Protein AF-A0A3B7DB02-F1 (afdb_monomer_lite)

Secondary structure (DSSP, 8-state):
--EEEEEEE--SSSS-BPEEEEEEEETTEEEEEEEEETT--S-TTSEEEEEEEBS-TTGGGSGGGEEEEEEEET---TTGGG-TT-PEEEE--HHHHHHHHHHHTT-----BTS-TT-SSS--SHHHHHHHHHHHTT--GGG-PPSTT-B-TTHHHHHHHHHHSPP--PPP----TT---

Sequence (180 aa):
MKTVRVDVTGAVPSSVDHHSALEVTVDGNRYVIEMTPAWGGAHDTGAVVAGGPVGSRALGRFRAFRYEIHLDRIGVIPDVELAVDSPRRLSNDGERAQRVLDLAATFPAATWGRDEFGAGDMWNSNSLTAWLLTQSGHAVDDITPPAGGRTPGWSAGVVVANRQAPSELPPVQRRPGGVW

Foldseek 3Di:
DWFKWKFFAWADDFETATFIKIWTAAPNWIKIKHKAQLPDDDQPAFDFLDKEFAPDNVCRVDSRGMITITIDGDDDPPPPPRGPDDTDTQDRDNQLRVQLVVCSNVPDHDYAQDLPVVLVFGADNLLSVLLSCQLSPTPSVPDDDDPNHHHTNVSVNVSVNVVDDSPPPPPPPPDPPDDD

Structure (mmCIF, N/CA/C/O backbone):
data_AF-A0A3B7DB02-F1
#
_entry.id   AF-A0A3B7DB02-F1
#
loop_
_atom_site.group_PDB
_atom_site.id
_atom_site.type_symbol
_atom_site.label_atom_id
_atom_site.label_alt_id
_atom_site.label_comp_id
_atom_site.label_asym_id
_atom_site.label_entity_id
_atom_site.label_seq_id
_atom_site.pdbx_PDB_ins_code
_atom_site.Cartn_x
_atom_site.Cartn_y
_atom_site.Cartn_z
_atom_site.occupancy
_atom_site.B_iso_or_equiv
_atom_site.auth_seq_id
_atom_site.auth_comp_id
_atom_site.auth_asym_id
_atom_site.auth_atom_id
_atom_site.pdbx_PDB_model_num
ATOM 1 N N . MET A 1 1 ? -22.481 7.028 3.746 1.00 43.12 1 MET A N 1
ATOM 2 C CA . MET A 1 1 ? -21.968 6.900 2.362 1.00 43.12 1 MET A CA 1
ATOM 3 C C . MET A 1 1 ? -20.590 6.264 2.451 1.00 43.12 1 MET A C 1
ATOM 5 O O . MET A 1 1 ? -19.815 6.710 3.287 1.00 43.12 1 MET A O 1
ATOM 9 N N . LYS A 1 2 ? -20.329 5.180 1.715 1.00 41.31 2 LYS A N 1
ATOM 10 C CA . LYS A 1 2 ? -19.050 4.454 1.759 1.00 41.31 2 LYS A CA 1
ATOM 11 C C . LYS A 1 2 ? -18.278 4.757 0.477 1.00 41.31 2 LYS A C 1
ATOM 13 O O . LYS A 1 2 ? -18.885 4.845 -0.588 1.00 41.31 2 LYS A O 1
ATOM 18 N N . THR A 1 3 ? -16.988 5.042 0.570 1.00 55.53 3 THR A N 1
ATOM 19 C CA . THR A 1 3 ? -16.199 5.546 -0.561 1.00 55.53 3 THR A CA 1
ATOM 20 C C . THR A 1 3 ? -14.731 5.203 -0.368 1.00 55.53 3 THR A C 1
ATOM 22 O O . THR A 1 3 ? -14.217 5.360 0.734 1.00 55.53 3 THR A O 1
ATOM 25 N N . VAL A 1 4 ? -14.046 4.812 -1.441 1.00 53.25 4 VAL A N 1
ATOM 26 C CA . VAL A 1 4 ? -12.576 4.759 -1.490 1.00 53.25 4 VAL A CA 1
ATOM 27 C C . VAL A 1 4 ? -12.081 5.932 -2.327 1.00 53.25 4 VAL A C 1
ATOM 29 O O . VAL A 1 4 ? -12.532 6.136 -3.462 1.00 53.25 4 VAL A O 1
ATOM 32 N N . ARG A 1 5 ? -11.176 6.720 -1.752 1.00 57.69 5 ARG A N 1
ATOM 33 C CA . ARG A 1 5 ? -10.444 7.786 -2.429 1.00 57.69 5 ARG A CA 1
ATOM 34 C C . ARG A 1 5 ? -8.958 7.462 -2.399 1.00 57.69 5 ARG A C 1
ATOM 36 O O . ARG A 1 5 ? -8.449 6.867 -1.454 1.00 57.69 5 ARG A O 1
ATOM 43 N N . VAL A 1 6 ? -8.270 7.843 -3.459 1.00 54.44 6 VAL A N 1
ATOM 44 C CA . VAL A 1 6 ? -6.820 7.711 -3.537 1.00 54.44 6 VAL A CA 1
ATOM 45 C C . VAL A 1 6 ? -6.244 9.089 -3.697 1.00 54.44 6 VAL A C 1
ATOM 47 O O . VAL A 1 6 ? -6.628 9.830 -4.608 1.00 54.44 6 VAL A O 1
ATOM 50 N N . ASP A 1 7 ? -5.330 9.405 -2.794 1.00 53.62 7 ASP A N 1
ATOM 51 C CA . ASP A 1 7 ? -4.523 10.600 -2.859 1.00 53.62 7 ASP A CA 1
ATOM 52 C C . ASP A 1 7 ? -3.154 10.210 -3.409 1.00 53.62 7 ASP A C 1
ATOM 54 O O . ASP A 1 7 ? -2.306 9.647 -2.718 1.00 53.62 7 ASP A O 1
ATOM 58 N N . VAL A 1 8 ? -2.957 10.462 -4.704 1.00 48.41 8 VAL A N 1
ATOM 59 C CA . VAL A 1 8 ? -1.625 10.419 -5.314 1.00 48.41 8 VAL A CA 1
ATOM 60 C C . VAL A 1 8 ? -1.080 11.837 -5.257 1.00 48.41 8 VAL A C 1
ATOM 62 O O . VAL A 1 8 ? -1.431 12.671 -6.091 1.00 48.41 8 VAL A O 1
ATOM 65 N N . THR A 1 9 ? -0.261 12.129 -4.252 1.00 45.50 9 THR A N 1
ATOM 66 C CA . THR A 1 9 ? 0.374 13.437 -4.109 1.00 45.50 9 THR A CA 1
ATOM 67 C C . THR A 1 9 ? 1.705 13.444 -4.865 1.00 45.50 9 THR A C 1
ATOM 69 O O . THR A 1 9 ? 2.560 12.565 -4.731 1.00 45.50 9 THR A O 1
ATOM 72 N N . GLY A 1 10 ? 1.880 14.443 -5.729 1.00 36.91 10 GLY A N 1
ATOM 73 C CA . GLY A 1 10 ? 3.128 14.701 -6.441 1.00 36.91 10 GLY A CA 1
ATOM 74 C C . GLY A 1 10 ? 3.404 16.194 -6.491 1.00 36.91 10 GLY A C 1
ATOM 75 O O . GLY A 1 10 ? 2.532 16.968 -6.877 1.00 36.91 10 GLY A O 1
ATOM 76 N N . ALA A 1 11 ? 4.610 16.603 -6.102 1.00 33.12 11 ALA A N 1
ATOM 77 C CA . ALA A 1 11 ? 5.087 17.970 -6.285 1.00 33.12 11 ALA A CA 1
ATOM 78 C C . ALA A 1 11 ? 5.576 18.175 -7.738 1.00 33.12 11 ALA A C 1
ATOM 80 O O . ALA A 1 11 ? 6.181 17.283 -8.328 1.00 33.12 11 ALA A O 1
ATOM 81 N N . VAL A 1 12 ? 5.331 19.347 -8.329 1.00 39.19 12 VAL A N 1
ATOM 82 C CA . VAL A 1 12 ? 5.731 19.721 -9.710 1.00 39.19 12 VAL A CA 1
ATOM 83 C C . VAL A 1 12 ? 7.053 20.530 -9.657 1.00 39.19 12 VAL A C 1
ATOM 85 O O . VAL A 1 12 ? 7.150 21.338 -8.730 1.00 39.19 12 VAL A O 1
ATOM 88 N N . PRO A 1 13 ? 8.055 20.406 -10.586 1.00 46.50 13 PRO A N 1
ATOM 89 C CA . PRO A 1 13 ? 8.018 19.832 -11.949 1.00 46.50 13 PRO A CA 1
ATOM 90 C C . PRO A 1 13 ? 9.006 18.682 -12.324 1.00 46.50 13 PRO A C 1
ATOM 92 O O . PRO A 1 13 ? 10.133 18.576 -11.851 1.00 46.50 13 PRO A O 1
ATOM 95 N N . SER A 1 14 ? 8.562 17.897 -13.324 1.00 41.28 14 SER A N 1
ATOM 96 C CA . SER A 1 14 ? 9.236 17.091 -14.383 1.00 41.28 14 SER A CA 1
ATOM 97 C C . SER A 1 14 ? 10.242 15.961 -14.092 1.00 41.28 14 SER A C 1
ATOM 99 O O . SER A 1 14 ? 10.678 15.303 -15.035 1.00 41.28 14 SER A O 1
ATOM 101 N N . SER A 1 15 ? 10.554 15.631 -12.843 1.00 46.16 15 SER A N 1
ATOM 102 C CA . SER A 1 15 ? 11.285 14.387 -12.530 1.00 46.16 15 SER A CA 1
ATOM 103 C C . SER A 1 15 ? 10.946 13.872 -11.135 1.00 46.16 15 SER A C 1
ATOM 105 O O . SER A 1 15 ? 11.837 13.611 -10.329 1.00 46.16 15 SER A O 1
ATOM 107 N N . VAL A 1 16 ? 9.653 13.811 -10.818 1.00 58.44 16 VAL A N 1
ATOM 108 C CA . VAL A 1 16 ? 9.186 13.487 -9.469 1.00 58.44 16 VAL A CA 1
ATOM 109 C C . VAL A 1 16 ? 8.508 12.125 -9.479 1.00 58.44 16 VAL A C 1
ATOM 111 O O . VAL A 1 16 ? 7.534 11.885 -10.200 1.00 58.44 16 VAL A O 1
ATOM 114 N N . ASP A 1 17 ? 9.066 11.220 -8.684 1.00 60.09 17 ASP A N 1
ATOM 115 C CA . ASP A 1 17 ? 8.398 9.983 -8.319 1.00 60.09 17 ASP A CA 1
ATOM 116 C C . ASP A 1 17 ? 7.261 10.352 -7.359 1.00 60.09 17 ASP A C 1
ATOM 118 O O . ASP A 1 17 ? 7.473 11.044 -6.362 1.00 60.09 17 ASP A O 1
ATOM 122 N N . HIS A 1 18 ? 6.039 9.956 -7.703 1.00 66.00 18 HIS A N 1
ATOM 123 C CA . HIS A 1 18 ? 4.868 10.300 -6.904 1.00 66.00 18 HIS A CA 1
ATOM 124 C C . HIS A 1 18 ? 4.775 9.378 -5.689 1.00 66.00 18 HIS A C 1
ATOM 126 O O . HIS A 1 18 ? 5.062 8.180 -5.790 1.00 66.00 18 HIS A O 1
ATOM 132 N N . HIS A 1 19 ? 4.363 9.945 -4.558 1.00 69.44 19 HIS A N 1
ATOM 133 C CA . HIS A 1 19 ? 4.007 9.191 -3.365 1.00 69.44 19 HIS A CA 1
ATOM 134 C C . HIS A 1 19 ? 2.487 8.988 -3.350 1.00 69.44 19 HIS A C 1
ATOM 136 O O . HIS A 1 19 ? 1.718 9.866 -3.736 1.00 69.44 19 HIS A O 1
ATOM 142 N N . SER A 1 20 ? 2.043 7.812 -2.920 1.00 70.62 20 SER A N 1
ATOM 143 C CA . SER A 1 20 ? 0.623 7.497 -2.792 1.00 70.62 20 SER A CA 1
ATOM 144 C C . SER A 1 20 ? 0.252 7.205 -1.344 1.00 70.62 20 SER A C 1
ATOM 146 O O . SER A 1 20 ? 0.916 6.378 -0.711 1.00 70.62 20 SER A O 1
ATOM 148 N N . ALA A 1 21 ? -0.859 7.787 -0.901 1.00 77.06 21 ALA A N 1
ATOM 149 C CA . ALA A 1 21 ? -1.573 7.422 0.314 1.00 77.06 21 ALA A CA 1
ATOM 150 C C . ALA A 1 21 ? -3.043 7.109 -0.021 1.00 77.06 21 ALA A C 1
ATOM 152 O O . ALA A 1 21 ? -3.587 7.538 -1.046 1.00 77.06 21 ALA A O 1
ATOM 153 N N . LEU A 1 22 ? -3.702 6.329 0.835 1.00 82.12 22 LEU A N 1
ATOM 154 C CA . LEU A 1 22 ? -5.101 5.948 0.643 1.00 82.12 22 LEU A CA 1
ATOM 155 C C . LEU A 1 22 ? -5.993 6.595 1.691 1.00 82.12 22 LEU A C 1
ATOM 157 O O . LEU A 1 22 ? -5.756 6.445 2.886 1.00 82.12 22 LEU A O 1
ATOM 161 N N . GLU A 1 23 ? -7.080 7.221 1.240 1.00 84.81 23 GLU A N 1
ATOM 162 C CA . GLU A 1 23 ? -8.168 7.663 2.104 1.00 84.81 23 GLU A CA 1
ATOM 163 C C . GLU A 1 23 ? -9.392 6.771 1.900 1.00 84.81 23 GLU A C 1
ATOM 165 O O . GLU A 1 23 ? -10.006 6.718 0.833 1.00 84.81 23 GLU A O 1
ATOM 170 N N . VAL A 1 24 ? -9.837 6.120 2.965 1.00 83.88 24 VAL A N 1
ATOM 171 C CA . VAL A 1 24 ? -11.005 5.245 2.916 1.00 83.88 24 VAL A CA 1
ATOM 172 C C . VAL A 1 24 ? -12.092 5.791 3.828 1.00 83.88 24 VAL A C 1
ATOM 174 O O . VAL A 1 24 ? -11.854 6.112 4.988 1.00 83.88 24 VAL A O 1
ATOM 177 N N . THR A 1 25 ? -13.315 5.894 3.312 1.00 81.38 25 THR A N 1
ATOM 178 C CA . THR A 1 25 ? -14.498 6.270 4.088 1.00 81.38 25 THR A CA 1
ATOM 179 C C . THR A 1 25 ? -15.441 5.079 4.236 1.00 81.38 25 THR A C 1
ATOM 181 O O . THR A 1 25 ? -16.030 4.622 3.252 1.00 81.38 25 THR A O 1
ATOM 184 N N . VAL A 1 26 ? -15.659 4.619 5.470 1.00 80.56 26 VAL A N 1
ATOM 185 C CA . VAL A 1 26 ? -16.617 3.548 5.795 1.00 80.56 26 VAL A CA 1
ATOM 186 C C . VAL A 1 26 ? -17.540 3.997 6.920 1.00 80.56 26 VAL A C 1
ATOM 188 O O . VAL A 1 26 ? -17.090 4.482 7.954 1.00 80.56 26 VAL A O 1
ATOM 191 N N . ASP A 1 27 ? -18.851 3.860 6.705 1.00 79.94 27 ASP A N 1
ATOM 192 C CA . ASP A 1 27 ? -19.887 4.195 7.694 1.00 79.94 27 ASP A CA 1
ATOM 193 C C . ASP A 1 27 ? -19.727 5.604 8.307 1.00 79.94 27 ASP A C 1
ATOM 195 O O . ASP A 1 27 ? -20.005 5.828 9.479 1.00 79.94 27 ASP A O 1
ATOM 199 N N . GLY A 1 28 ? -19.269 6.568 7.496 1.00 74.25 28 GLY A N 1
ATOM 200 C CA . GLY A 1 28 ? -19.054 7.962 7.907 1.00 74.25 28 GLY A CA 1
ATOM 201 C C . GLY A 1 28 ? -17.720 8.240 8.610 1.00 74.25 28 GLY A C 1
ATOM 202 O O . GLY A 1 28 ? -17.430 9.397 8.893 1.00 74.25 28 GLY A O 1
ATOM 203 N N . ASN A 1 29 ? -16.894 7.220 8.851 1.00 79.31 29 ASN A N 1
ATOM 204 C CA . ASN A 1 29 ? -15.547 7.367 9.403 1.00 79.31 29 ASN A CA 1
ATOM 205 C C . ASN A 1 29 ? -14.516 7.461 8.271 1.00 79.31 29 ASN A C 1
ATOM 207 O O . ASN A 1 29 ? -14.603 6.698 7.308 1.00 79.31 29 ASN A O 1
ATOM 211 N N . ARG A 1 30 ? -13.538 8.364 8.411 1.00 82.38 30 ARG A N 1
ATOM 212 C CA . ARG A 1 30 ? -12.393 8.523 7.502 1.00 82.38 30 ARG A CA 1
ATOM 213 C C . ARG A 1 30 ? -11.161 7.839 8.089 1.00 82.38 30 ARG A C 1
ATOM 215 O O . ARG A 1 30 ? -10.833 8.049 9.259 1.00 82.38 30 ARG A O 1
ATOM 222 N N . TYR A 1 31 ? -10.489 7.071 7.245 1.00 84.38 31 TYR A N 1
ATOM 223 C CA . TYR A 1 31 ? -9.258 6.357 7.540 1.00 84.38 31 TYR A CA 1
ATOM 224 C C . TYR A 1 31 ? -8.185 6.761 6.538 1.00 84.38 31 TYR A C 1
ATOM 226 O O . TYR A 1 31 ? -8.496 6.917 5.356 1.00 84.38 31 TYR A O 1
ATOM 234 N N . VAL A 1 32 ? -6.948 6.900 7.003 1.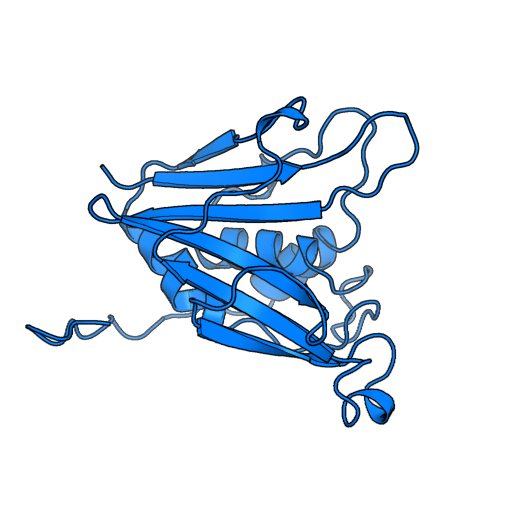00 85.94 32 VAL A N 1
ATOM 235 C CA . VAL A 1 32 ? -5.772 7.081 6.146 1.00 85.94 32 VAL A CA 1
ATOM 236 C C . VAL A 1 32 ? -4.877 5.856 6.288 1.00 85.94 32 VAL A C 1
ATOM 238 O O . VAL A 1 32 ? -4.650 5.393 7.405 1.00 85.94 32 VAL A O 1
ATOM 241 N N . ILE A 1 33 ? -4.421 5.315 5.158 1.00 87.75 33 ILE A N 1
ATOM 242 C CA . ILE A 1 33 ? -3.382 4.287 5.107 1.00 87.75 33 ILE A CA 1
ATOM 243 C C . ILE A 1 33 ? -2.144 4.909 4.476 1.00 87.75 33 ILE A C 1
ATOM 245 O O . ILE A 1 33 ? -2.177 5.321 3.312 1.00 87.75 33 ILE A O 1
ATOM 249 N N . GLU A 1 34 ? -1.060 4.944 5.242 1.00 86.44 34 GLU A N 1
ATOM 250 C CA . GLU A 1 34 ? 0.210 5.533 4.830 1.00 86.44 34 GLU A CA 1
ATOM 251 C C . GLU A 1 34 ? 1.369 4.592 5.158 1.00 86.44 34 GLU A C 1
ATOM 253 O O . GLU A 1 34 ? 1.343 3.865 6.148 1.00 86.44 34 GLU A O 1
ATOM 258 N N . MET A 1 35 ? 2.399 4.606 4.315 1.00 88.75 35 MET A N 1
ATOM 259 C CA . MET A 1 35 ? 3.653 3.901 4.550 1.00 88.75 35 MET A CA 1
ATOM 260 C C . MET A 1 35 ? 4.770 4.914 4.777 1.00 88.75 35 MET A C 1
ATOM 262 O O . MET A 1 35 ? 5.133 5.654 3.861 1.00 88.75 35 MET A O 1
ATOM 266 N N . THR A 1 36 ? 5.340 4.913 5.979 1.00 85.88 36 THR A N 1
ATOM 267 C CA . THR A 1 36 ? 6.316 5.909 6.434 1.00 85.88 36 THR A CA 1
ATOM 268 C C . THR A 1 36 ? 7.580 5.237 6.972 1.00 85.88 36 THR A C 1
ATOM 270 O O . THR A 1 36 ? 7.579 4.056 7.339 1.00 85.88 36 THR A O 1
ATOM 273 N N . PRO A 1 37 ? 8.717 5.947 7.016 1.00 86.25 37 PRO A N 1
ATOM 274 C CA . PRO A 1 37 ? 9.869 5.498 7.779 1.00 86.25 37 PRO A CA 1
ATOM 275 C C . PRO A 1 37 ? 9.517 5.371 9.267 1.00 86.25 37 PRO A C 1
ATOM 277 O O . PRO A 1 37 ? 9.009 6.312 9.867 1.00 86.25 37 PRO A O 1
ATOM 280 N N . ALA A 1 38 ? 9.909 4.267 9.904 1.00 86.00 38 ALA A N 1
ATOM 281 C CA . ALA A 1 38 ? 9.564 3.973 11.299 1.00 86.00 38 ALA A CA 1
ATOM 282 C C . ALA A 1 38 ? 10.083 5.020 12.300 1.00 86.00 38 ALA A C 1
ATOM 284 O O . ALA A 1 38 ? 9.717 4.996 13.461 1.00 86.00 38 ALA A O 1
ATOM 285 N N . TRP A 1 39 ? 10.995 5.907 11.900 1.00 73.88 39 TRP A N 1
ATOM 286 C CA . TRP A 1 39 ? 11.589 6.964 12.726 1.00 73.88 39 TRP A CA 1
ATOM 287 C C . TRP A 1 39 ? 11.054 8.388 12.487 1.00 73.88 39 TRP A C 1
ATOM 289 O O . TRP A 1 39 ? 11.566 9.299 13.136 1.00 73.88 39 TRP A O 1
ATOM 299 N N . GLY A 1 40 ? 10.052 8.614 11.623 1.00 61.59 40 GLY A N 1
ATOM 300 C CA . GLY A 1 40 ? 9.509 9.966 11.422 1.00 61.59 40 GLY A CA 1
ATOM 301 C C . GLY A 1 40 ? 8.141 10.046 10.732 1.00 61.59 40 GLY A C 1
ATOM 302 O O . GLY A 1 40 ? 7.945 9.426 9.694 1.00 61.59 40 GLY A O 1
ATOM 303 N N . GLY A 1 41 ? 7.247 10.876 11.297 1.00 55.34 41 GLY A N 1
ATOM 304 C CA . GLY A 1 41 ? 5.939 11.276 10.747 1.00 55.34 41 GLY A CA 1
ATOM 305 C C . GLY A 1 41 ? 4.895 11.536 11.847 1.00 55.34 41 GLY A C 1
ATOM 306 O O . GLY A 1 41 ? 4.757 10.725 12.752 1.00 55.34 41 GLY A O 1
ATOM 307 N N . ALA A 1 42 ? 4.196 12.677 11.809 1.00 46.81 42 ALA A N 1
ATOM 308 C CA . ALA A 1 42 ? 3.384 13.258 12.893 1.00 46.81 42 ALA A CA 1
ATOM 309 C C . ALA A 1 42 ? 1.990 12.618 13.102 1.00 46.81 42 ALA A C 1
ATOM 311 O O . ALA A 1 42 ? 1.006 13.321 13.335 1.00 46.81 42 ALA A O 1
ATOM 312 N N . HIS A 1 43 ? 1.905 11.291 13.047 1.00 52.78 43 HIS A N 1
ATOM 313 C CA . HIS A 1 43 ? 0.663 10.538 13.237 1.00 52.78 43 HIS A CA 1
ATOM 314 C C . HIS A 1 43 ? 0.779 9.644 14.478 1.00 52.78 43 HIS A C 1
ATOM 316 O O . HIS A 1 43 ? 0.690 8.424 14.420 1.00 52.78 43 HIS A O 1
ATOM 322 N N . ASP A 1 44 ? 1.012 10.275 15.631 1.00 49.94 44 ASP A N 1
ATOM 323 C CA . ASP A 1 44 ? 1.251 9.626 16.935 1.00 49.94 44 ASP A CA 1
ATOM 324 C C . ASP A 1 44 ? -0.027 8.993 17.545 1.00 49.94 44 ASP A C 1
ATOM 326 O O . ASP A 1 44 ? -0.111 8.757 18.750 1.00 49.94 44 ASP A O 1
ATOM 330 N N . THR A 1 45 ? -1.071 8.772 16.734 1.00 55.59 45 THR A N 1
ATOM 331 C CA . THR A 1 45 ? -2.419 8.409 17.201 1.00 55.59 45 THR A CA 1
ATOM 332 C C . THR A 1 45 ? -3.048 7.187 16.542 1.00 55.59 45 THR A C 1
ATOM 334 O O . THR A 1 45 ? -4.040 6.699 17.085 1.00 55.59 45 THR A O 1
ATOM 337 N N . GLY A 1 46 ? -2.532 6.662 15.426 1.00 65.12 46 GLY A N 1
ATOM 338 C CA . GLY A 1 46 ? -3.111 5.463 14.813 1.00 65.12 46 GLY A CA 1
ATOM 339 C C . GLY A 1 46 ? -2.200 4.244 14.794 1.00 65.12 46 GLY A C 1
ATOM 340 O O . GLY A 1 46 ? -1.060 4.250 15.262 1.00 65.12 46 GLY A O 1
ATOM 341 N N . ALA A 1 47 ? -2.787 3.126 14.372 1.00 82.44 47 ALA A N 1
ATOM 342 C CA . ALA A 1 47 ? -2.209 1.809 14.584 1.00 82.44 47 ALA A CA 1
ATOM 343 C C . ALA A 1 47 ? -1.198 1.477 13.484 1.00 82.44 47 ALA A C 1
ATOM 345 O O . ALA A 1 47 ? -1.528 1.517 12.299 1.00 82.44 47 ALA A O 1
ATOM 346 N N . VAL A 1 48 ? 0.007 1.059 13.874 1.00 89.31 48 VAL A N 1
ATOM 347 C CA . VAL A 1 48 ? 0.939 0.394 12.955 1.00 89.31 48 VAL A CA 1
ATOM 348 C C . VAL A 1 48 ? 0.412 -1.016 12.693 1.00 89.31 48 VAL A C 1
ATOM 350 O O . VAL A 1 48 ? 0.373 -1.848 13.601 1.00 89.31 48 VAL A O 1
ATOM 353 N N . VAL A 1 49 ? -0.010 -1.288 11.460 1.00 91.38 49 VAL A N 1
ATOM 354 C CA . VAL A 1 49 ? -0.648 -2.562 11.080 1.00 91.38 49 VAL A CA 1
ATOM 355 C C . VAL A 1 49 ? 0.310 -3.543 10.413 1.00 91.38 49 VAL A C 1
ATOM 357 O O . VAL A 1 49 ? 0.083 -4.749 10.454 1.00 91.38 49 VAL A O 1
ATOM 360 N N . ALA A 1 50 ? 1.387 -3.043 9.811 1.00 91.75 50 ALA A N 1
ATOM 361 C CA . ALA A 1 50 ? 2.415 -3.841 9.155 1.00 91.75 50 ALA A CA 1
ATOM 362 C C . ALA A 1 50 ? 3.714 -3.031 9.024 1.00 91.75 50 ALA A C 1
ATOM 364 O O . ALA A 1 50 ? 3.755 -1.835 9.307 1.00 91.75 50 ALA A O 1
ATOM 365 N N . GLY A 1 51 ? 4.798 -3.678 8.603 1.00 92.44 51 GLY A N 1
ATOM 366 C CA . GLY A 1 51 ? 6.073 -3.003 8.390 1.00 92.44 51 GLY A CA 1
ATOM 367 C C . GLY A 1 51 ? 7.192 -3.960 8.010 1.00 92.44 51 GLY A C 1
ATOM 368 O O . GLY A 1 51 ? 7.064 -5.182 8.115 1.00 92.44 51 GLY A O 1
ATOM 369 N N . GLY A 1 52 ? 8.321 -3.401 7.592 1.00 93.69 52 GLY A N 1
ATOM 370 C CA . GLY A 1 52 ? 9.440 -4.184 7.084 1.00 93.69 52 GLY A CA 1
ATOM 371 C C . GLY A 1 52 ? 10.755 -3.411 7.043 1.00 93.69 52 GLY A C 1
ATOM 372 O O . GLY A 1 52 ? 10.817 -2.249 7.439 1.00 93.69 52 GLY A O 1
ATOM 373 N N . PRO A 1 53 ? 11.845 -4.067 6.620 1.00 96.00 53 PRO A N 1
ATOM 374 C CA . PRO A 1 53 ? 13.143 -3.423 6.457 1.00 96.00 53 PRO A CA 1
ATOM 375 C C . PRO A 1 53 ? 13.166 -2.453 5.263 1.00 96.00 53 PRO A C 1
ATOM 377 O O . PRO A 1 53 ? 12.428 -2.618 4.295 1.00 96.00 53 PRO A O 1
ATOM 380 N N . VAL A 1 54 ? 14.077 -1.482 5.297 1.00 94.19 54 VAL A N 1
ATOM 381 C CA . VAL A 1 54 ? 14.353 -0.537 4.204 1.00 94.19 54 VAL A CA 1
ATOM 382 C C . VAL A 1 54 ? 15.748 -0.795 3.644 1.00 94.19 54 VAL A C 1
ATOM 384 O O . VAL A 1 54 ? 16.727 -0.837 4.390 1.00 94.19 54 VAL A O 1
ATOM 387 N N . GLY A 1 55 ? 15.845 -0.978 2.325 1.00 93.00 55 GLY A N 1
ATOM 388 C CA . GLY A 1 55 ? 17.086 -1.182 1.571 1.00 93.00 55 GLY A CA 1
ATOM 389 C C . GLY A 1 55 ? 17.751 -2.546 1.784 1.00 93.00 55 GLY A C 1
ATOM 390 O O . GLY A 1 55 ? 18.048 -3.247 0.818 1.00 93.00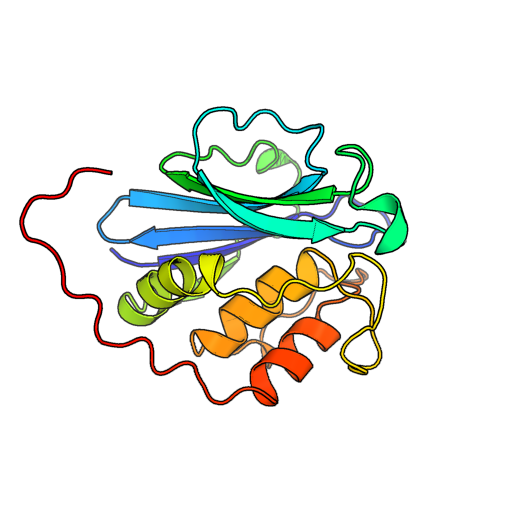 55 GLY A O 1
ATOM 391 N N . SER A 1 56 ? 17.976 -2.948 3.037 1.00 92.38 56 SER A N 1
ATOM 392 C CA . SER A 1 56 ? 18.616 -4.214 3.399 1.00 92.38 56 SER A CA 1
ATOM 393 C C . SER A 1 56 ? 17.932 -4.888 4.582 1.00 92.38 56 SER A C 1
ATOM 395 O O . SER A 1 56 ? 17.804 -4.315 5.666 1.00 92.38 56 SER A O 1
ATOM 397 N N . ARG A 1 57 ? 17.601 -6.173 4.413 1.00 92.38 57 ARG A N 1
ATOM 398 C CA . ARG A 1 57 ? 17.039 -7.018 5.474 1.00 92.38 57 ARG A CA 1
ATOM 399 C C . ARG A 1 57 ? 17.925 -7.074 6.722 1.00 92.38 57 ARG A C 1
ATOM 401 O O . ARG A 1 57 ? 17.406 -7.068 7.834 1.00 92.38 57 ARG A O 1
ATOM 408 N N . ALA A 1 58 ? 19.250 -7.077 6.555 1.00 94.44 58 ALA A N 1
ATOM 409 C CA . ALA A 1 58 ? 20.198 -7.137 7.672 1.00 94.44 58 ALA A CA 1
ATOM 410 C C . ALA A 1 58 ? 20.184 -5.866 8.540 1.00 94.44 58 ALA A C 1
ATOM 412 O O . ALA A 1 58 ? 20.446 -5.930 9.743 1.00 94.44 58 ALA A O 1
ATOM 413 N N . LEU A 1 59 ? 19.861 -4.713 7.944 1.00 92.75 59 LEU A N 1
ATOM 414 C CA . LEU A 1 59 ? 19.775 -3.438 8.654 1.00 92.75 59 LEU A CA 1
ATOM 415 C C . LEU A 1 59 ? 18.432 -3.248 9.364 1.00 92.75 59 LEU A C 1
ATOM 417 O O . LEU A 1 59 ? 18.375 -2.488 10.324 1.00 92.75 59 LEU A O 1
ATOM 421 N N . GLY A 1 60 ? 17.393 -4.004 8.994 1.00 91.12 60 GLY A N 1
ATOM 422 C CA . GLY A 1 60 ? 16.049 -3.918 9.580 1.00 91.12 60 GLY A CA 1
ATOM 423 C C . GLY A 1 60 ? 15.944 -4.215 11.080 1.00 91.12 60 GLY A C 1
ATOM 424 O O . GLY A 1 60 ? 14.871 -4.052 11.658 1.00 91.12 60 GLY A O 1
ATOM 425 N N . ARG A 1 61 ? 17.032 -4.644 11.730 1.00 92.62 61 ARG A N 1
ATOM 426 C CA . ARG A 1 61 ? 17.138 -4.712 13.198 1.00 92.62 61 ARG A CA 1
ATOM 427 C C . ARG A 1 61 ? 17.258 -3.333 13.857 1.00 92.62 61 ARG A C 1
ATOM 429 O O . ARG A 1 61 ? 16.992 -3.204 15.045 1.00 92.62 61 ARG A O 1
ATOM 436 N N . PHE A 1 62 ? 17.665 -2.316 13.102 1.00 92.62 62 PHE A N 1
ATOM 437 C CA . PHE A 1 62 ? 17.740 -0.934 13.554 1.00 92.62 62 PHE A CA 1
ATOM 438 C C . PHE A 1 62 ? 16.494 -0.187 13.086 1.00 92.62 62 PHE A C 1
ATOM 440 O O . PHE A 1 62 ? 16.160 -0.228 11.903 1.00 92.62 62 PHE A O 1
ATOM 447 N N . ARG A 1 63 ? 15.832 0.539 13.994 1.00 89.25 63 ARG A N 1
ATOM 448 C CA . ARG A 1 63 ? 14.593 1.283 13.696 1.00 89.25 63 ARG A CA 1
ATOM 449 C C . ARG A 1 63 ? 14.736 2.248 12.510 1.00 89.25 63 ARG A C 1
ATOM 451 O O . ARG A 1 63 ? 13.813 2.381 11.725 1.00 89.25 63 ARG A O 1
ATOM 458 N N . ALA A 1 64 ? 15.921 2.830 12.340 1.00 89.75 64 ALA A N 1
ATOM 459 C CA . ALA A 1 64 ? 16.292 3.692 11.217 1.00 89.75 64 ALA A CA 1
ATOM 460 C C . ALA A 1 64 ? 16.109 3.071 9.820 1.00 89.75 64 ALA A C 1
ATOM 462 O O . ALA A 1 64 ? 15.928 3.781 8.838 1.00 89.75 64 ALA A O 1
ATOM 463 N N . PHE A 1 65 ? 16.169 1.743 9.722 1.00 92.94 65 PHE A N 1
ATOM 464 C CA . PHE A 1 65 ? 16.058 1.001 8.467 1.00 92.94 65 PHE A CA 1
ATOM 465 C C . PHE A 1 65 ? 14.782 0.169 8.445 1.00 92.94 65 PHE A C 1
ATOM 467 O O . PHE A 1 65 ? 14.775 -0.959 7.948 1.00 92.94 65 PHE A O 1
ATOM 474 N N . ARG A 1 66 ? 13.711 0.701 9.031 1.00 94.00 66 ARG A N 1
ATOM 475 C CA . ARG A 1 66 ? 12.384 0.099 9.000 1.00 94.00 66 ARG A CA 1
ATOM 476 C C . ARG A 1 66 ? 11.374 1.091 8.457 1.00 94.00 66 ARG A C 1
ATOM 478 O O . ARG A 1 66 ? 11.523 2.297 8.634 1.00 94.00 66 ARG A O 1
ATOM 485 N N . TYR A 1 67 ? 10.353 0.555 7.815 1.00 92.31 67 TYR A N 1
ATOM 486 C CA . TYR A 1 67 ? 9.135 1.273 7.491 1.00 92.31 67 TYR A CA 1
ATOM 487 C C . TYR A 1 67 ? 7.971 0.681 8.269 1.00 92.31 67 TYR A C 1
ATOM 489 O O . TYR A 1 67 ? 7.993 -0.498 8.643 1.00 92.31 67 TYR A O 1
ATOM 497 N N . GLU A 1 68 ? 6.965 1.509 8.476 1.00 92.69 68 GLU A N 1
ATOM 498 C CA . GLU A 1 68 ? 5.715 1.185 9.138 1.00 92.69 68 GLU A CA 1
ATOM 499 C C . GLU A 1 68 ? 4.563 1.538 8.197 1.00 92.69 68 GLU A C 1
ATOM 501 O O . GLU A 1 68 ? 4.667 2.442 7.369 1.00 92.69 68 GLU A O 1
ATOM 506 N N . ILE A 1 69 ? 3.491 0.756 8.275 1.00 90.81 69 ILE A N 1
ATOM 507 C CA . ILE A 1 69 ? 2.225 1.028 7.606 1.00 90.81 69 ILE A CA 1
ATOM 508 C C . ILE A 1 69 ? 1.249 1.429 8.695 1.00 90.81 69 ILE A C 1
ATOM 510 O O . ILE A 1 69 ? 0.946 0.626 9.580 1.00 90.81 69 ILE A O 1
ATOM 514 N N . HIS A 1 70 ? 0.784 2.663 8.620 1.00 88.19 70 HIS A N 1
ATOM 515 C CA . HIS A 1 70 ? -0.129 3.267 9.570 1.00 88.19 70 HIS A CA 1
ATOM 516 C C . HIS A 1 70 ? -1.556 3.166 9.044 1.00 88.19 70 HIS A C 1
ATOM 518 O O . HIS A 1 70 ? -1.801 3.357 7.853 1.00 88.19 70 HIS A O 1
ATOM 524 N N . LEU A 1 71 ? -2.485 2.846 9.941 1.00 88.12 71 LEU A N 1
ATOM 525 C CA . LEU A 1 71 ? -3.920 2.930 9.720 1.00 88.12 71 LEU A CA 1
ATOM 526 C C . LEU A 1 71 ? -4.513 3.880 10.762 1.00 88.12 71 LEU A C 1
ATOM 528 O O . LEU A 1 71 ? -4.773 3.496 11.908 1.00 88.12 71 LEU A O 1
ATOM 532 N N . ASP A 1 72 ? -4.759 5.116 10.340 1.00 84.12 72 ASP A N 1
ATOM 533 C CA . ASP A 1 72 ? -5.188 6.187 11.231 1.00 84.12 72 ASP A CA 1
ATOM 534 C C . ASP A 1 72 ? -6.680 6.464 11.064 1.00 84.12 72 ASP A C 1
ATOM 536 O O . ASP A 1 72 ? -7.153 6.878 10.000 1.00 84.12 72 ASP A O 1
ATOM 540 N N . ARG A 1 73 ? -7.442 6.274 12.144 1.00 74.19 73 ARG A N 1
ATOM 541 C CA . ARG A 1 73 ? -8.823 6.751 12.246 1.00 74.19 73 ARG A CA 1
ATOM 542 C C . ARG A 1 73 ? -8.749 8.229 12.631 1.00 74.19 73 ARG A C 1
ATOM 544 O O . ARG A 1 73 ? -8.374 8.532 13.755 1.00 74.19 73 ARG A O 1
ATOM 551 N N . ILE A 1 74 ? -9.141 9.130 11.724 1.00 67.75 74 ILE A N 1
ATOM 552 C CA . ILE A 1 74 ? -8.950 10.600 11.822 1.00 67.75 74 ILE A CA 1
ATOM 553 C C . ILE A 1 74 ? -7.529 11.066 11.421 1.00 67.75 74 ILE A C 1
ATOM 555 O O . ILE A 1 74 ? -6.879 11.831 12.127 1.00 67.75 74 ILE A O 1
ATOM 559 N N . GLY A 1 75 ? -7.048 10.656 10.247 1.00 52.75 75 GLY A N 1
ATOM 560 C CA . GLY A 1 75 ? -5.911 11.322 9.602 1.00 52.75 75 GLY A CA 1
ATOM 561 C C . GLY A 1 75 ? -6.366 12.557 8.814 1.00 52.75 75 GLY A C 1
ATOM 562 O O . GLY A 1 75 ? -7.158 12.442 7.876 1.00 52.75 75 GLY A O 1
ATOM 563 N N . VAL A 1 76 ? -5.889 13.748 9.183 1.00 50.19 76 VAL A N 1
ATOM 564 C CA . VAL A 1 76 ? -5.822 14.888 8.254 1.00 50.19 76 VAL A CA 1
ATOM 565 C C . VAL A 1 76 ? -4.617 14.620 7.360 1.00 50.19 76 VAL A C 1
ATOM 567 O O . VAL A 1 76 ? -3.511 14.528 7.878 1.00 50.19 76 VAL A O 1
ATOM 570 N N . ILE A 1 77 ? -4.827 14.469 6.050 1.00 49.62 77 ILE A N 1
ATOM 571 C CA . ILE A 1 77 ? -3.731 14.406 5.073 1.00 49.62 77 ILE A CA 1
ATOM 572 C C . ILE A 1 77 ? -3.052 15.787 5.075 1.00 49.62 77 ILE A C 1
ATOM 574 O O . ILE A 1 77 ? -3.723 16.755 4.705 1.00 49.62 77 ILE A O 1
ATOM 578 N N . PRO A 1 78 ? -1.783 15.923 5.513 1.00 42.84 78 PRO A N 1
ATOM 579 C CA . PRO A 1 78 ? -1.165 17.235 5.722 1.00 42.84 78 PRO A CA 1
ATOM 580 C C . PRO A 1 78 ? -0.899 18.048 4.444 1.00 42.84 78 PRO A C 1
ATOM 582 O O . PRO A 1 78 ? -0.651 19.241 4.554 1.00 42.84 78 PRO A O 1
ATOM 585 N N . ASP A 1 79 ? -1.019 17.459 3.248 1.00 47.78 79 ASP A N 1
ATOM 586 C CA . ASP A 1 79 ? -0.623 18.093 1.977 1.00 47.78 79 ASP A CA 1
ATOM 587 C C . ASP A 1 79 ? -1.716 18.065 0.884 1.00 47.78 79 ASP A C 1
ATOM 589 O O . ASP A 1 79 ? -1.437 17.853 -0.296 1.00 47.78 79 ASP A O 1
ATOM 593 N N . VAL A 1 80 ? -2.986 18.294 1.240 1.00 48.75 80 VAL A N 1
ATOM 594 C CA . VAL A 1 80 ? -4.073 18.377 0.234 1.00 48.75 80 VAL A CA 1
ATOM 595 C C . VAL A 1 80 ? -3.949 19.626 -0.655 1.00 48.75 80 VAL A C 1
ATOM 597 O O . VAL A 1 80 ? -4.365 19.605 -1.809 1.00 48.75 80 VAL A O 1
ATOM 600 N N . GLU A 1 81 ? -3.350 20.714 -0.165 1.00 37.62 81 GLU A N 1
ATOM 601 C CA . GLU A 1 81 ? -3.341 22.004 -0.879 1.00 37.62 81 GLU A CA 1
ATOM 602 C C . GLU A 1 81 ? -2.265 22.127 -1.974 1.00 37.62 81 GLU A C 1
ATOM 604 O O . GLU A 1 81 ? -2.336 23.036 -2.800 1.00 37.62 81 GLU A O 1
ATOM 609 N N . LEU A 1 82 ? -1.293 21.209 -2.027 1.00 39.44 82 LEU A N 1
ATOM 610 C CA . LEU A 1 82 ? -0.239 21.190 -3.055 1.00 39.44 82 LEU A CA 1
ATOM 611 C C . LEU A 1 82 ? -0.447 20.093 -4.112 1.00 39.44 82 LEU A C 1
ATOM 613 O O . LEU A 1 82 ? 0.320 20.008 -5.074 1.00 39.44 82 LEU A O 1
ATOM 617 N N . ALA A 1 83 ? -1.476 19.257 -3.954 1.00 46.12 83 ALA A N 1
ATOM 618 C CA . ALA A 1 83 ? -1.764 18.166 -4.868 1.00 46.12 83 ALA A CA 1
ATOM 619 C C . ALA A 1 83 ? -2.546 18.675 -6.085 1.00 46.12 83 ALA A C 1
ATOM 621 O O . ALA A 1 83 ? -3.718 19.029 -6.008 1.00 46.12 83 ALA A O 1
ATOM 622 N N . VAL A 1 84 ? -1.890 18.694 -7.242 1.00 44.97 84 VAL A N 1
ATOM 623 C CA . VAL A 1 84 ? -2.455 19.253 -8.483 1.00 44.97 84 VAL A CA 1
ATOM 624 C C . VAL A 1 84 ? -3.556 18.352 -9.090 1.00 44.97 84 VAL A C 1
ATOM 626 O O . VAL A 1 84 ? -4.237 18.768 -10.023 1.00 44.97 84 VAL A O 1
ATOM 629 N N . ASP A 1 85 ? -3.775 17.136 -8.560 1.00 49.94 85 ASP A N 1
ATOM 630 C CA . ASP A 1 85 ? -4.692 16.138 -9.149 1.00 49.94 85 ASP A CA 1
ATOM 631 C C . ASP A 1 85 ? -5.284 15.117 -8.136 1.00 49.94 85 ASP A C 1
ATOM 633 O O . ASP A 1 85 ? -5.690 14.014 -8.509 1.00 49.94 85 ASP A O 1
ATOM 637 N N . SER A 1 86 ? -5.319 15.441 -6.835 1.00 52.56 86 SER A N 1
ATOM 638 C CA . SER A 1 86 ? -5.818 14.544 -5.774 1.00 52.56 86 SER A CA 1
ATOM 639 C C . SER A 1 86 ? -6.768 15.271 -4.802 1.00 52.56 86 SER A C 1
ATOM 641 O O . SER A 1 86 ? -6.656 16.490 -4.663 1.00 52.56 86 SER A O 1
ATOM 643 N N . PRO A 1 87 ? -7.745 14.579 -4.169 1.00 58.62 87 PRO A N 1
ATOM 644 C CA . PRO A 1 87 ? -8.035 13.138 -4.236 1.00 58.62 87 PRO A CA 1
ATOM 645 C C . PRO A 1 87 ? -8.849 12.718 -5.466 1.00 58.62 87 PRO A C 1
ATOM 647 O O . PRO A 1 87 ? -9.876 13.329 -5.779 1.00 58.62 87 PRO A O 1
ATOM 650 N N . ARG A 1 88 ? -8.503 11.578 -6.084 1.00 66.56 88 ARG A N 1
ATOM 651 C CA . ARG A 1 88 ? -9.373 10.909 -7.068 1.00 66.56 88 ARG A CA 1
ATOM 652 C C . ARG A 1 88 ? -10.260 9.882 -6.367 1.00 66.56 88 ARG A C 1
ATOM 654 O O . ARG A 1 88 ? -9.795 8.967 -5.688 1.00 66.56 88 ARG A O 1
ATOM 661 N N . ARG A 1 89 ? -11.577 10.021 -6.523 1.00 70.50 89 ARG A N 1
ATOM 662 C CA . ARG A 1 89 ? -12.547 9.038 -6.018 1.00 70.50 89 ARG A CA 1
ATOM 663 C C . ARG A 1 89 ? -12.564 7.823 -6.943 1.00 70.50 89 ARG A C 1
ATOM 665 O O . ARG A 1 89 ? -12.936 7.967 -8.101 1.00 70.50 89 ARG A O 1
ATOM 672 N N . LEU A 1 90 ? -12.237 6.640 -6.421 1.00 74.44 90 LEU A N 1
ATOM 673 C CA . LEU A 1 90 ? -12.183 5.411 -7.222 1.00 74.44 90 LEU A CA 1
ATOM 674 C C . LEU A 1 90 ? -13.464 4.578 -7.167 1.00 74.44 90 LEU A C 1
ATOM 676 O O . LEU A 1 90 ? -13.780 3.872 -8.118 1.00 74.44 90 LEU A O 1
ATOM 680 N N . SER A 1 91 ? -14.194 4.606 -6.049 1.00 75.12 91 SER A N 1
ATOM 681 C CA . SER A 1 91 ? -15.387 3.771 -5.878 1.00 75.12 91 SER A CA 1
ATOM 682 C C . SER A 1 91 ? -16.319 4.298 -4.787 1.00 75.12 91 SER A C 1
ATOM 684 O O . SER A 1 91 ? -15.875 4.930 -3.827 1.00 75.12 91 SER A O 1
ATOM 686 N N . ASN A 1 92 ? -17.616 3.995 -4.913 1.00 75.69 92 ASN A N 1
ATOM 687 C CA . ASN A 1 92 ? -18.632 4.158 -3.862 1.00 75.69 92 ASN A CA 1
ATOM 688 C C . ASN A 1 92 ? -19.095 2.806 -3.272 1.00 75.69 92 ASN A C 1
ATOM 690 O O . ASN A 1 92 ? -20.071 2.753 -2.523 1.00 75.69 92 ASN A O 1
ATOM 694 N N . ASP A 1 93 ? -18.421 1.708 -3.623 1.00 80.75 93 ASP A N 1
ATOM 695 C CA . ASP A 1 93 ? -18.706 0.373 -3.102 1.00 80.75 93 ASP A CA 1
ATOM 696 C C . ASP A 1 93 ? -18.174 0.237 -1.673 1.00 80.75 93 ASP A C 1
ATOM 698 O O . ASP A 1 93 ? -16.975 0.323 -1.393 1.00 80.75 93 ASP A O 1
ATOM 702 N N . GLY A 1 94 ? -19.105 0.012 -0.755 1.00 79.31 94 GLY A N 1
ATOM 703 C CA . GLY A 1 94 ? -18.810 -0.094 0.655 1.00 79.31 94 GLY A CA 1
ATOM 704 C C . GLY A 1 94 ? -18.130 -1.370 1.113 1.00 79.31 94 GLY A C 1
ATOM 705 O O . GLY A 1 94 ? -17.421 -1.340 2.115 1.00 79.31 94 GLY A O 1
ATOM 706 N N . GLU A 1 95 ? -18.348 -2.475 0.413 1.00 85.25 95 GLU A N 1
ATOM 707 C CA . GLU A 1 95 ? -17.683 -3.740 0.714 1.00 85.25 95 GLU A CA 1
ATOM 708 C C . GLU A 1 95 ? -16.237 -3.693 0.242 1.00 85.25 95 GLU A C 1
ATOM 710 O O . GLU A 1 95 ? -15.335 -4.145 0.942 1.00 85.25 95 GLU A O 1
ATOM 715 N N . ARG A 1 96 ? -15.989 -3.091 -0.927 1.00 86.25 96 ARG A N 1
ATOM 716 C CA . ARG A 1 96 ? -14.623 -2.829 -1.398 1.00 86.25 96 ARG A CA 1
ATOM 717 C C . ARG A 1 96 ? -13.881 -1.865 -0.473 1.00 86.25 96 ARG A C 1
ATOM 719 O O . ARG A 1 96 ? -12.723 -2.117 -0.166 1.00 86.25 96 ARG A O 1
ATOM 726 N N . ALA A 1 97 ? -14.553 -0.827 0.031 1.00 85.62 97 ALA A N 1
ATOM 727 C CA . ALA A 1 97 ? -13.971 0.085 1.015 1.00 85.62 97 ALA A CA 1
ATOM 728 C C . ALA A 1 97 ? -13.563 -0.626 2.312 1.00 85.62 97 ALA A C 1
ATOM 730 O O . ALA A 1 97 ? -12.434 -0.464 2.765 1.00 85.62 97 ALA A O 1
ATOM 731 N N . GLN A 1 98 ? -14.440 -1.461 2.877 1.00 87.00 98 GLN A N 1
ATOM 732 C CA . GLN A 1 98 ? -14.099 -2.242 4.068 1.00 87.00 98 GLN A CA 1
ATOM 733 C C . GLN A 1 98 ? -12.947 -3.221 3.794 1.00 87.00 98 GLN A C 1
ATOM 735 O O . GLN A 1 98 ? -12.019 -3.299 4.592 1.00 87.00 98 GLN A O 1
ATOM 740 N N . ARG A 1 99 ? -12.951 -3.892 2.632 1.00 90.69 99 ARG A N 1
ATOM 741 C CA . ARG A 1 99 ? -11.865 -4.799 2.231 1.00 90.69 99 ARG A CA 1
ATOM 742 C C . ARG A 1 99 ? -10.501 -4.117 2.199 1.00 90.69 99 ARG A C 1
ATOM 744 O O . ARG A 1 99 ? -9.536 -4.733 2.627 1.00 90.69 99 ARG A O 1
ATOM 751 N N . VAL A 1 100 ? -10.403 -2.867 1.738 1.00 91.31 100 VAL A N 1
ATOM 752 C CA . VAL A 1 100 ? -9.127 -2.122 1.766 1.00 91.31 100 VAL A CA 1
ATOM 753 C C . VAL A 1 100 ? -8.585 -2.012 3.196 1.00 91.31 100 VAL A C 1
ATOM 755 O O . VAL A 1 100 ? -7.400 -2.251 3.414 1.00 91.31 100 VAL A O 1
ATOM 758 N N . LEU A 1 101 ? -9.446 -1.697 4.170 1.00 90.44 101 LEU A N 1
ATOM 759 C CA . LEU A 1 101 ? -9.048 -1.589 5.578 1.00 90.44 101 LEU A CA 1
ATOM 760 C C . LEU A 1 101 ? -8.608 -2.938 6.151 1.00 90.44 101 LEU A C 1
ATOM 762 O O . LEU A 1 101 ? -7.560 -3.025 6.786 1.00 90.44 101 LEU A O 1
ATOM 766 N N . ASP A 1 102 ? -9.382 -3.991 5.887 1.00 91.38 102 ASP A N 1
ATOM 767 C CA . ASP A 1 102 ? -9.101 -5.335 6.398 1.00 91.38 102 ASP A CA 1
ATOM 768 C C . ASP A 1 102 ? -7.801 -5.914 5.802 1.00 91.38 102 ASP A C 1
ATOM 770 O O . ASP A 1 102 ? -7.067 -6.642 6.472 1.00 91.38 102 ASP A O 1
ATOM 774 N N . LEU A 1 103 ? -7.487 -5.565 4.548 1.00 93.50 103 LEU A N 1
ATOM 775 C CA . LEU A 1 103 ? -6.289 -6.023 3.845 1.00 93.50 103 LEU A CA 1
ATOM 776 C C . LEU A 1 103 ? -5.005 -5.316 4.294 1.00 93.50 103 LEU A C 1
ATOM 778 O O . LEU A 1 103 ? -3.932 -5.899 4.131 1.00 93.50 103 LEU A O 1
ATOM 782 N N . ALA A 1 104 ? -5.076 -4.110 4.869 1.00 91.50 104 ALA A N 1
ATOM 783 C CA . ALA A 1 104 ? -3.895 -3.311 5.223 1.00 91.50 104 ALA A CA 1
ATOM 784 C C . ALA A 1 104 ? -2.904 -4.069 6.127 1.00 91.50 104 ALA A C 1
ATOM 786 O O . ALA A 1 104 ? -1.700 -4.063 5.877 1.00 91.50 104 ALA A O 1
ATOM 787 N N . ALA A 1 105 ? -3.413 -4.807 7.117 1.00 90.62 105 ALA A N 1
ATOM 788 C CA . ALA A 1 105 ? -2.604 -5.634 8.019 1.00 9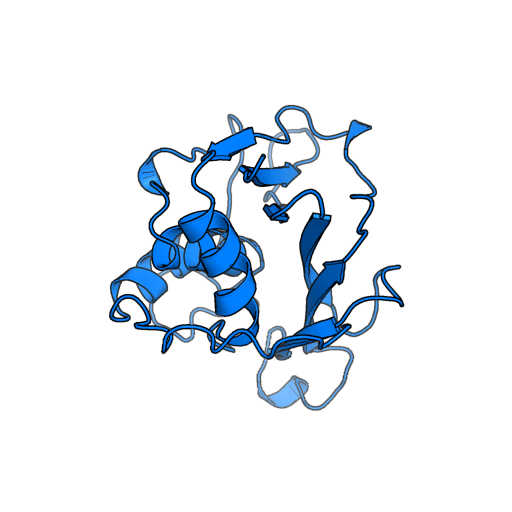0.62 105 ALA A CA 1
ATOM 789 C C . ALA A 1 105 ? -2.049 -6.918 7.367 1.00 90.62 105 ALA A C 1
ATOM 791 O O . ALA A 1 105 ? -1.180 -7.580 7.929 1.00 90.62 105 ALA A O 1
ATOM 792 N N . THR A 1 106 ? -2.553 -7.292 6.189 1.00 93.00 106 THR A N 1
ATOM 793 C CA . THR A 1 106 ? -2.146 -8.502 5.450 1.00 93.00 106 THR A CA 1
ATOM 794 C C . THR A 1 106 ? -1.151 -8.210 4.327 1.00 93.00 106 THR A C 1
ATOM 796 O O . THR A 1 106 ? -0.775 -9.114 3.579 1.00 93.00 106 THR A O 1
ATOM 799 N N . PHE A 1 107 ? -0.712 -6.954 4.209 1.00 92.56 107 PHE A N 1
ATOM 800 C CA . PHE A 1 107 ? 0.233 -6.535 3.187 1.00 92.56 107 PHE A CA 1
ATOM 801 C C . PHE A 1 107 ? 1.546 -7.344 3.252 1.00 92.56 107 PHE A C 1
ATOM 803 O O . PHE A 1 107 ? 2.135 -7.472 4.332 1.00 92.56 107 PHE A O 1
ATOM 810 N N . PRO A 1 108 ? 2.051 -7.876 2.120 1.00 91.75 108 PRO A N 1
ATOM 811 C CA . PRO A 1 108 ? 3.273 -8.671 2.103 1.00 91.75 108 PRO A CA 1
ATOM 812 C C . PRO A 1 108 ? 4.499 -7.855 2.532 1.00 91.75 108 PRO A C 1
ATOM 814 O O . PRO A 1 108 ? 4.956 -6.954 1.827 1.00 91.75 108 PRO A O 1
ATOM 817 N N . ALA A 1 109 ? 5.070 -8.199 3.686 1.00 84.88 109 ALA A N 1
ATOM 818 C CA . ALA A 1 109 ? 6.250 -7.526 4.216 1.00 84.88 109 ALA A CA 1
ATOM 819 C C . ALA A 1 109 ? 7.524 -7.917 3.438 1.00 84.88 109 ALA A C 1
ATOM 821 O O . ALA A 1 109 ? 8.196 -8.895 3.774 1.00 84.88 109 ALA A O 1
ATOM 822 N N . ALA A 1 110 ? 7.869 -7.129 2.419 1.00 93.25 110 ALA A N 1
ATOM 823 C CA . ALA A 1 110 ? 9.155 -7.173 1.716 1.00 93.25 110 ALA A CA 1
ATOM 824 C C . ALA A 1 110 ? 10.030 -5.959 2.050 1.00 93.25 110 ALA A C 1
ATOM 826 O O . ALA A 1 110 ? 9.560 -4.961 2.607 1.00 93.25 110 ALA A O 1
ATOM 827 N N . THR A 1 111 ? 11.319 -6.040 1.722 1.00 95.62 111 THR A N 1
ATOM 828 C CA . THR A 1 111 ? 12.260 -4.929 1.911 1.00 95.62 111 THR A CA 1
ATOM 829 C C . THR A 1 111 ? 11.941 -3.766 0.966 1.00 95.62 111 THR A C 1
ATOM 831 O O . THR A 1 111 ? 11.984 -3.933 -0.254 1.00 95.62 111 THR A O 1
ATOM 834 N N . TRP A 1 112 ? 11.702 -2.564 1.509 1.00 93.56 112 TRP A N 1
ATOM 835 C CA . TRP A 1 112 ? 11.514 -1.349 0.701 1.00 93.56 112 TRP A CA 1
ATOM 836 C C . TRP A 1 112 ? 12.732 -1.131 -0.200 1.00 93.56 112 TRP A C 1
ATOM 838 O O . TRP A 1 112 ? 13.875 -1.145 0.264 1.00 93.56 112 TRP A O 1
ATOM 848 N N . GLY A 1 113 ? 12.482 -0.888 -1.484 1.00 93.00 113 GLY A N 1
ATOM 849 C CA . GLY A 1 113 ? 13.482 -0.494 -2.475 1.00 93.00 113 GLY A CA 1
ATOM 850 C C . GLY A 1 113 ? 14.117 -1.691 -3.170 1.00 93.00 113 GLY A C 1
ATOM 851 O O . GLY A 1 113 ? 15.096 -1.538 -3.898 1.00 93.00 113 GLY A O 1
ATOM 852 N N . ARG A 1 114 ? 13.583 -2.892 -2.932 1.00 95.06 114 ARG A N 1
ATOM 853 C CA . ARG A 1 114 ? 14.055 -4.153 -3.500 1.00 95.06 114 ARG A CA 1
ATOM 854 C C . ARG A 1 114 ? 12.923 -4.830 -4.258 1.00 95.06 114 ARG A C 1
ATOM 856 O O . ARG A 1 114 ? 11.762 -4.683 -3.896 1.00 95.06 114 ARG A O 1
ATOM 863 N N . ASP A 1 115 ? 13.284 -5.593 -5.279 1.00 96.00 115 ASP A N 1
ATOM 864 C CA . ASP A 1 115 ? 12.369 -6.504 -5.964 1.00 96.00 115 ASP A CA 1
ATOM 865 C C . ASP A 1 115 ? 12.526 -7.920 -5.384 1.00 96.00 115 ASP A C 1
ATOM 867 O O . ASP A 1 115 ? 13.135 -8.801 -5.988 1.00 96.00 115 ASP A O 1
ATOM 871 N N . GLU A 1 116 ? 12.065 -8.130 -4.148 1.00 95.25 116 GLU A N 1
ATOM 872 C CA . GLU A 1 116 ? 12.183 -9.444 -3.489 1.00 95.25 116 GLU A CA 1
ATOM 873 C C . GLU A 1 116 ? 11.197 -10.475 -4.042 1.00 95.25 116 GLU A C 1
ATOM 875 O O . GLU A 1 116 ? 11.432 -11.678 -3.932 1.00 95.25 116 GLU A O 1
ATOM 880 N N . PHE A 1 117 ? 10.107 -10.012 -4.654 1.00 94.88 117 PHE A N 1
ATOM 881 C CA . PHE A 1 117 ? 9.086 -10.875 -5.235 1.00 94.88 117 PHE A CA 1
ATOM 882 C C . PHE A 1 117 ? 9.337 -11.199 -6.714 1.00 94.88 117 PHE A C 1
ATOM 884 O O . PHE A 1 117 ? 8.561 -11.956 -7.299 1.00 94.88 117 PHE A O 1
ATOM 891 N N . GLY A 1 118 ? 10.380 -10.651 -7.345 1.00 95.31 118 GLY A N 1
ATOM 892 C CA . GLY A 1 118 ? 10.641 -10.846 -8.775 1.00 95.31 118 GLY A CA 1
ATOM 893 C C . GLY A 1 118 ? 9.481 -10.340 -9.635 1.00 95.31 118 GLY A C 1
ATOM 894 O O . GLY A 1 118 ? 8.990 -11.045 -10.521 1.00 95.31 118 GLY A O 1
ATOM 895 N N . ALA A 1 119 ? 8.944 -9.177 -9.285 1.00 93.75 119 ALA A N 1
ATOM 896 C CA . ALA A 1 119 ? 7.855 -8.515 -9.986 1.00 93.75 119 ALA A CA 1
ATOM 897 C C . ALA A 1 119 ? 8.353 -7.588 -11.111 1.00 93.75 119 ALA A C 1
ATOM 899 O O . ALA A 1 119 ? 7.545 -7.156 -11.928 1.00 93.75 119 ALA A O 1
ATOM 900 N N . GLY A 1 120 ? 9.664 -7.333 -11.186 1.00 93.81 120 GLY A N 1
ATOM 901 C CA . GLY A 1 120 ? 10.298 -6.486 -12.198 1.00 93.81 120 GLY A CA 1
ATOM 902 C C . GLY A 1 120 ? 10.409 -5.011 -11.805 1.00 93.81 120 GLY A C 1
ATOM 903 O O . GLY A 1 120 ? 10.837 -4.202 -12.624 1.00 93.81 120 GLY A O 1
ATOM 904 N N . ASP A 1 121 ? 10.038 -4.659 -10.573 1.00 93.44 121 ASP A N 1
ATOM 905 C CA . ASP A 1 121 ? 10.043 -3.295 -10.038 1.00 93.44 121 ASP A CA 1
ATOM 906 C C . ASP A 1 121 ? 10.209 -3.338 -8.507 1.00 93.44 121 ASP A C 1
ATOM 908 O O . ASP A 1 121 ? 10.035 -4.380 -7.873 1.00 93.44 121 ASP A O 1
ATOM 912 N N . MET A 1 122 ? 10.596 -2.222 -7.897 1.00 93.75 122 MET A N 1
ATOM 913 C CA . MET A 1 122 ? 10.894 -2.164 -6.465 1.00 93.75 122 MET A CA 1
ATOM 914 C C . MET A 1 122 ? 9.646 -2.117 -5.580 1.00 93.75 122 MET A C 1
ATOM 916 O O . MET A 1 122 ? 8.620 -1.568 -5.958 1.00 93.75 122 MET A O 1
ATOM 920 N N . TRP A 1 123 ? 9.758 -2.614 -4.347 1.00 94.44 123 TRP A N 1
ATOM 921 C CA . TRP A 1 123 ? 8.706 -2.503 -3.335 1.00 94.44 123 TRP A CA 1
ATOM 922 C C . TRP A 1 123 ? 8.738 -1.148 -2.615 1.00 94.44 123 TRP A C 1
ATOM 924 O O . TRP A 1 123 ? 9.784 -0.764 -2.090 1.00 94.44 123 TRP A O 1
ATOM 934 N N . ASN A 1 124 ? 7.625 -0.414 -2.561 1.00 92.12 124 ASN A N 1
ATOM 935 C CA . ASN A 1 124 ? 7.505 0.867 -1.846 1.00 92.12 124 ASN A CA 1
ATOM 936 C C . ASN A 1 124 ? 6.027 1.210 -1.526 1.00 92.12 124 ASN A C 1
ATOM 938 O O . ASN A 1 124 ? 5.150 0.353 -1.628 1.00 92.12 124 ASN A O 1
ATOM 942 N N . SER A 1 125 ? 5.735 2.463 -1.156 1.00 88.06 125 SER A N 1
ATOM 943 C CA . SER A 1 125 ? 4.370 2.928 -0.860 1.00 88.06 125 SER A CA 1
ATOM 944 C C . SER A 1 125 ? 3.407 2.843 -2.055 1.00 88.06 125 SER A C 1
ATOM 946 O O . SER A 1 125 ? 2.226 2.563 -1.865 1.00 88.06 125 SER A O 1
ATOM 948 N N . ASN A 1 126 ? 3.888 3.001 -3.292 1.00 90.00 126 ASN A N 1
ATOM 949 C CA . ASN A 1 126 ? 3.060 2.802 -4.485 1.00 90.00 126 ASN A CA 1
ATOM 950 C C . ASN A 1 126 ? 2.701 1.323 -4.670 1.00 90.00 126 ASN A C 1
ATOM 952 O O . ASN A 1 126 ? 1.591 1.016 -5.106 1.00 90.00 126 ASN A O 1
ATOM 956 N N . SER A 1 127 ? 3.598 0.402 -4.291 1.00 93.00 127 SER A N 1
ATOM 957 C CA . SER A 1 127 ? 3.289 -1.033 -4.245 1.00 93.00 127 SER A CA 1
ATOM 958 C C . SER A 1 127 ? 2.188 -1.340 -3.232 1.00 93.00 127 SER A C 1
ATOM 960 O O . SER A 1 127 ? 1.310 -2.142 -3.535 1.00 93.00 127 SER A O 1
ATOM 962 N N . LEU A 1 128 ? 2.198 -0.682 -2.064 1.00 93.38 128 LEU A N 1
ATOM 963 C CA . LEU A 1 128 ? 1.136 -0.800 -1.057 1.00 93.38 128 LEU A CA 1
ATOM 964 C C . LEU A 1 128 ? -0.224 -0.400 -1.623 1.00 93.38 128 LEU A C 1
ATOM 966 O O . LEU A 1 128 ? -1.167 -1.190 -1.577 1.00 93.38 128 LEU A O 1
ATOM 970 N N . THR A 1 129 ? -0.308 0.792 -2.207 1.00 90.25 129 THR A N 1
ATOM 971 C CA . THR A 1 129 ? -1.547 1.297 -2.803 1.00 90.25 129 THR A CA 1
ATOM 972 C C . THR A 1 129 ? -2.052 0.379 -3.913 1.00 90.25 129 THR A C 1
ATOM 974 O O . THR A 1 129 ? -3.200 -0.063 -3.873 1.00 90.25 129 THR A O 1
ATOM 977 N N . ALA A 1 130 ? -1.193 0.030 -4.874 1.00 90.81 130 ALA A N 1
ATOM 978 C CA . ALA A 1 130 ? -1.563 -0.834 -5.991 1.00 90.81 130 ALA A CA 1
ATOM 979 C C . ALA A 1 130 ? -2.016 -2.227 -5.528 1.00 90.81 130 ALA A C 1
ATOM 981 O O . ALA A 1 130 ? -3.017 -2.751 -6.022 1.00 90.81 130 ALA A O 1
ATOM 982 N N . TRP A 1 131 ? -1.319 -2.813 -4.550 1.00 94.25 131 TRP A N 1
ATOM 983 C CA . TRP A 1 131 ? -1.664 -4.118 -3.993 1.00 94.25 131 TRP A CA 1
ATOM 984 C C . TRP A 1 131 ? -3.025 -4.091 -3.286 1.00 94.25 131 TRP A C 1
ATOM 986 O O . TRP A 1 131 ? -3.869 -4.946 -3.559 1.00 94.25 131 TRP A O 1
ATOM 996 N N . LEU A 1 132 ? -3.283 -3.081 -2.444 1.00 93.25 132 LEU A N 1
ATOM 997 C CA . LEU A 1 132 ? -4.556 -2.932 -1.727 1.00 93.25 132 LEU A CA 1
ATOM 998 C C . LEU A 1 132 ? -5.735 -2.738 -2.679 1.00 93.25 132 LEU A C 1
ATOM 1000 O O . LEU A 1 132 ? -6.794 -3.342 -2.493 1.00 93.25 132 LEU A O 1
ATOM 1004 N N . LEU A 1 133 ? -5.567 -1.914 -3.713 1.00 91.00 133 LEU A N 1
ATOM 1005 C CA . LEU A 1 133 ? -6.608 -1.676 -4.709 1.00 91.00 133 LEU A CA 1
ATOM 1006 C C . LEU A 1 133 ? -6.892 -2.935 -5.534 1.00 91.00 133 LEU A C 1
ATOM 1008 O O . LEU A 1 133 ? -8.058 -3.286 -5.714 1.00 91.00 133 LEU A O 1
ATOM 1012 N N . THR A 1 134 ? -5.849 -3.658 -5.947 1.00 92.00 134 THR A N 1
ATOM 1013 C CA . THR A 1 134 ? -5.994 -4.905 -6.713 1.00 92.00 134 THR A CA 1
ATOM 1014 C C . THR A 1 134 ? -6.701 -5.978 -5.877 1.00 92.00 134 THR A C 1
ATOM 1016 O O . THR A 1 134 ? -7.736 -6.497 -6.289 1.00 92.00 134 THR A O 1
ATOM 1019 N N . GLN A 1 135 ? -6.227 -6.245 -4.653 1.00 92.81 135 GLN A N 1
ATOM 1020 C CA . GLN A 1 135 ? -6.800 -7.274 -3.770 1.00 92.81 135 GLN A CA 1
ATOM 1021 C C . GLN A 1 135 ? -8.218 -6.948 -3.277 1.00 92.81 135 GLN A C 1
ATOM 1023 O O . GLN A 1 135 ? -8.989 -7.853 -2.962 1.00 92.81 135 GLN A O 1
ATOM 1028 N N . SER A 1 136 ? -8.595 -5.668 -3.222 1.00 91.12 136 SER A N 1
ATOM 1029 C CA . SER A 1 136 ? -9.962 -5.247 -2.885 1.00 91.12 136 SER A CA 1
ATOM 1030 C C . SER A 1 136 ? -10.906 -5.194 -4.096 1.00 91.12 136 SER A C 1
ATOM 1032 O O . SER A 1 136 ? -12.080 -4.851 -3.934 1.00 91.12 136 SER A O 1
ATOM 1034 N N . GLY A 1 137 ? -10.425 -5.540 -5.297 1.00 88.88 137 GLY A N 1
ATOM 1035 C CA . GLY A 1 137 ? -11.220 -5.615 -6.524 1.00 88.88 137 GLY A CA 1
ATOM 1036 C C . GLY A 1 137 ? -11.504 -4.264 -7.187 1.00 88.88 137 GLY A C 1
ATOM 1037 O O . GLY A 1 137 ? -12.531 -4.115 -7.852 1.00 88.88 137 GLY A O 1
ATOM 1038 N N . HIS A 1 138 ? -10.651 -3.258 -6.984 1.00 87.12 138 HIS A N 1
ATOM 1039 C CA . HIS A 1 138 ? -10.713 -2.002 -7.736 1.00 87.12 138 HIS A CA 1
ATOM 1040 C C . HIS A 1 138 ? -10.044 -2.168 -9.106 1.00 87.12 138 HIS A C 1
ATOM 1042 O O . HIS A 1 138 ? -9.093 -2.932 -9.251 1.00 87.12 138 HIS A O 1
ATOM 1048 N N . ALA A 1 139 ? -10.538 -1.445 -10.114 1.00 80.50 139 ALA A N 1
ATOM 1049 C CA . ALA A 1 139 ? -9.952 -1.438 -11.451 1.00 80.50 139 ALA A CA 1
ATOM 1050 C C . ALA A 1 139 ? -8.674 -0.584 -11.446 1.00 80.50 139 ALA A C 1
ATOM 1052 O O . ALA A 1 139 ? -8.722 0.633 -11.606 1.00 80.50 139 ALA A O 1
ATOM 1053 N N . VAL A 1 140 ? -7.536 -1.223 -11.172 1.00 77.88 140 VAL A N 1
ATOM 1054 C CA . VAL A 1 140 ? -6.238 -0.543 -11.034 1.00 77.88 140 VAL A CA 1
ATOM 1055 C C . VAL A 1 140 ? -5.678 -0.099 -12.387 1.00 77.88 140 VAL A C 1
ATOM 1057 O O . VAL A 1 140 ? -4.984 0.913 -12.449 1.00 77.88 140 VAL A O 1
ATOM 1060 N N . ASP A 1 141 ? -6.042 -0.794 -13.468 1.00 72.38 141 ASP A N 1
ATOM 1061 C CA . ASP A 1 141 ? -5.624 -0.475 -14.842 1.00 72.38 141 ASP A CA 1
ATOM 1062 C C . ASP A 1 141 ? -6.145 0.890 -15.330 1.00 72.38 141 ASP A C 1
ATOM 1064 O O . ASP A 1 141 ? -5.531 1.516 -16.191 1.00 72.38 141 ASP A O 1
ATOM 1068 N N . ASP A 1 142 ? -7.232 1.390 -14.732 1.00 69.88 142 ASP A N 1
ATOM 1069 C CA . ASP A 1 142 ? -7.816 2.699 -15.052 1.00 69.88 142 ASP A CA 1
ATOM 1070 C C . ASP A 1 142 ? -7.143 3.854 -14.279 1.00 69.88 142 ASP A C 1
ATOM 1072 O O . ASP A 1 142 ? -7.455 5.030 -14.491 1.00 69.88 142 ASP A O 1
ATOM 1076 N N . ILE A 1 143 ? -6.220 3.545 -13.361 1.00 71.88 143 ILE A N 1
ATOM 1077 C CA . ILE A 1 143 ? -5.532 4.534 -12.529 1.00 71.88 143 ILE A CA 1
ATOM 1078 C C . ILE A 1 143 ? -4.210 4.903 -13.192 1.00 71.88 143 ILE A C 1
ATOM 1080 O O . ILE A 1 143 ? -3.179 4.256 -13.016 1.00 71.88 143 ILE A O 1
ATOM 1084 N N . THR A 1 144 ? -4.229 5.997 -13.942 1.00 60.78 144 THR A N 1
ATOM 1085 C CA . THR A 1 144 ? -3.017 6.567 -14.531 1.00 60.78 144 THR A CA 1
ATOM 1086 C C . THR A 1 144 ? -2.325 7.518 -13.551 1.00 60.78 144 THR A C 1
ATOM 1088 O O . THR A 1 144 ? -3.012 8.360 -12.959 1.00 60.78 144 THR A O 1
ATOM 1091 N N . PRO A 1 145 ? -0.984 7.475 -13.431 1.00 60.66 145 PRO A N 1
ATOM 1092 C CA . PRO A 1 145 ? -0.218 8.529 -12.770 1.00 60.66 145 PRO A CA 1
ATOM 1093 C C . PRO A 1 145 ? -0.541 9.916 -13.351 1.00 60.66 145 PRO A C 1
ATOM 1095 O O . PRO A 1 145 ? -0.913 10.001 -14.529 1.00 60.66 145 PRO A O 1
ATOM 1098 N N . PRO A 1 146 ? -0.372 11.006 -12.579 1.00 59.28 146 PRO A N 1
ATOM 1099 C CA . PRO A 1 146 ? -0.477 12.360 -13.114 1.00 59.28 146 PRO A CA 1
ATOM 1100 C C . PRO A 1 146 ? 0.425 12.551 -14.342 1.00 59.28 146 PRO A C 1
ATOM 1102 O O . PRO A 1 146 ? 1.495 11.941 -14.450 1.00 59.28 146 PRO A O 1
ATOM 1105 N N . ALA A 1 147 ? -0.011 13.385 -15.289 1.00 57.38 147 ALA A N 1
ATOM 1106 C CA . ALA A 1 147 ? 0.657 13.539 -16.580 1.00 57.38 147 ALA A CA 1
ATOM 1107 C C . ALA A 1 147 ? 2.154 13.885 -16.420 1.00 57.38 147 ALA A C 1
ATOM 1109 O O . ALA A 1 147 ? 2.511 14.887 -15.806 1.00 57.38 147 ALA A O 1
ATOM 1110 N N . GLY A 1 148 ? 3.030 13.051 -16.994 1.00 58.06 148 GLY A N 1
ATOM 1111 C CA . GLY A 1 148 ? 4.490 13.226 -16.942 1.00 58.06 148 GLY A CA 1
ATOM 1112 C C . GLY A 1 148 ? 5.176 12.696 -15.673 1.00 58.06 148 GLY A C 1
ATOM 1113 O O . GLY A 1 148 ? 6.394 12.825 -15.553 1.00 58.06 148 GLY A O 1
ATOM 1114 N N . GLY A 1 149 ? 4.430 12.094 -14.743 1.00 63.88 149 GLY A N 1
ATOM 1115 C CA . GLY A 1 149 ? 4.952 11.465 -13.531 1.00 63.88 149 GLY A CA 1
ATOM 1116 C C . GLY A 1 149 ? 5.255 9.974 -13.685 1.00 63.88 149 GLY A C 1
ATOM 1117 O O . GLY A 1 149 ? 4.676 9.286 -14.525 1.00 63.88 149 GLY A O 1
ATOM 1118 N N . ARG A 1 15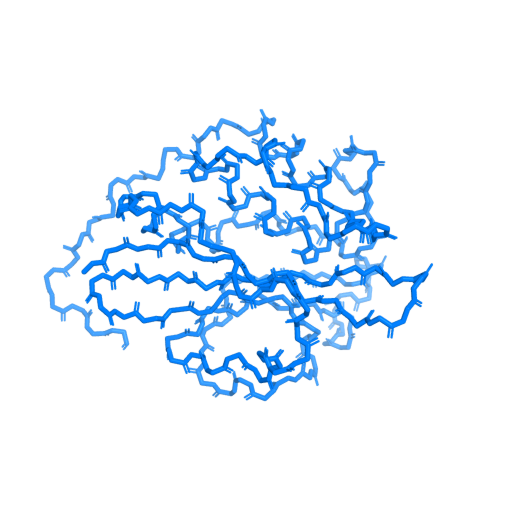0 ? 6.141 9.451 -12.829 1.00 73.00 150 ARG A N 1
ATOM 1119 C CA . ARG A 1 150 ? 6.310 8.005 -12.619 1.00 73.00 150 ARG A CA 1
ATOM 1120 C C . ARG A 1 150 ? 5.784 7.624 -11.240 1.00 73.00 150 ARG A C 1
ATOM 1122 O O . ARG A 1 150 ? 5.926 8.387 -10.284 1.00 73.00 150 ARG A O 1
ATOM 1129 N N . THR A 1 151 ? 5.262 6.409 -11.131 1.00 79.12 151 THR A N 1
ATOM 1130 C CA . THR A 1 151 ? 4.908 5.748 -9.867 1.00 79.12 151 THR A CA 1
ATOM 1131 C C . THR A 1 151 ? 5.729 4.462 -9.723 1.00 79.12 151 THR A C 1
ATOM 1133 O O . THR A 1 151 ? 5.190 3.362 -9.874 1.00 79.12 151 THR A O 1
ATOM 1136 N N . PRO A 1 152 ? 7.055 4.554 -9.476 1.00 86.88 152 PRO A N 1
ATOM 1137 C CA . PRO A 1 152 ? 7.876 3.362 -9.274 1.00 86.88 152 PRO A CA 1
ATOM 1138 C C . PRO A 1 152 ? 7.255 2.471 -8.205 1.00 86.88 152 PRO A C 1
ATOM 1140 O O . PRO A 1 152 ? 6.716 2.989 -7.227 1.00 86.88 152 PRO A O 1
ATOM 1143 N N . GLY A 1 153 ? 7.318 1.160 -8.386 1.00 91.12 153 GLY A N 1
ATOM 1144 C CA . GLY A 1 153 ? 6.754 0.158 -7.488 1.00 91.12 153 GLY A CA 1
ATOM 1145 C C . GLY A 1 153 ? 5.261 -0.120 -7.646 1.00 91.12 153 GLY A C 1
ATOM 1146 O O . GLY A 1 153 ? 4.785 -1.126 -7.116 1.00 91.12 153 GLY A O 1
ATOM 1147 N N . TRP A 1 154 ? 4.514 0.684 -8.410 1.00 90.94 154 TRP A N 1
ATOM 1148 C CA . TRP A 1 154 ? 3.100 0.409 -8.698 1.00 90.94 154 TRP A CA 1
ATOM 1149 C C . TRP A 1 154 ? 2.916 -0.944 -9.392 1.00 90.94 154 TRP A C 1
ATOM 1151 O O . TRP A 1 154 ? 2.107 -1.770 -8.966 1.00 90.94 154 TRP A O 1
ATOM 1161 N N . SER A 1 155 ? 3.727 -1.201 -10.425 1.00 91.75 155 SER A N 1
ATOM 1162 C CA . SER A 1 155 ? 3.677 -2.452 -11.188 1.00 91.75 155 SER A CA 1
ATOM 1163 C C . SER A 1 155 ? 3.950 -3.671 -10.300 1.00 91.75 155 SER A C 1
ATOM 1165 O O . SER A 1 155 ? 3.241 -4.673 -10.399 1.00 91.75 155 SER A O 1
ATOM 1167 N N . ALA A 1 156 ? 4.895 -3.554 -9.357 1.00 94.06 156 ALA A N 1
ATOM 1168 C CA . ALA A 1 156 ? 5.186 -4.606 -8.392 1.00 94.06 156 ALA A CA 1
ATOM 1169 C C . ALA A 1 156 ? 3.969 -4.942 -7.521 1.00 94.06 156 ALA A C 1
ATOM 1171 O O . ALA A 1 156 ? 3.670 -6.120 -7.323 1.00 94.06 156 ALA A O 1
ATOM 1172 N N . GLY A 1 157 ? 3.233 -3.930 -7.046 1.00 93.50 157 GLY A N 1
ATOM 1173 C CA . GLY A 1 157 ? 2.019 -4.132 -6.252 1.00 93.50 157 GLY A CA 1
ATOM 1174 C C . GLY A 1 157 ? 0.930 -4.896 -7.012 1.00 93.50 157 GLY A C 1
ATOM 1175 O O . GLY A 1 157 ? 0.386 -5.864 -6.481 1.00 93.50 157 GLY A O 1
ATOM 1176 N N . VAL A 1 158 ? 0.673 -4.524 -8.273 1.00 92.88 158 VAL A N 1
ATOM 1177 C CA . VAL A 1 158 ? -0.307 -5.209 -9.144 1.00 92.88 158 VAL A CA 1
ATOM 1178 C C . VAL A 1 158 ? 0.106 -6.654 -9.424 1.00 92.88 158 VAL A C 1
ATOM 1180 O O . VAL A 1 158 ? -0.691 -7.579 -9.267 1.00 92.88 158 VAL A O 1
ATOM 1183 N N . VAL A 1 159 ? 1.365 -6.875 -9.814 1.00 94.31 159 VAL A N 1
ATOM 1184 C CA . VAL A 1 159 ? 1.879 -8.213 -10.144 1.00 94.31 159 VAL A CA 1
ATOM 1185 C C . VAL A 1 159 ? 1.821 -9.141 -8.934 1.00 94.31 159 VAL A C 1
ATOM 1187 O O . VAL A 1 159 ? 1.387 -10.286 -9.061 1.00 94.31 159 VAL A O 1
ATOM 1190 N N . VAL A 1 160 ? 2.246 -8.670 -7.758 1.00 95.12 160 VAL A N 1
ATOM 1191 C CA . VAL A 1 160 ? 2.224 -9.478 -6.531 1.00 95.12 160 VAL A CA 1
ATOM 1192 C C . VAL A 1 160 ? 0.793 -9.785 -6.100 1.00 95.12 160 VAL A C 1
ATOM 1194 O O . VAL A 1 160 ? 0.521 -10.932 -5.752 1.00 95.12 160 VAL A O 1
ATOM 1197 N N . ALA A 1 161 ? -0.121 -8.814 -6.176 1.00 93.62 161 ALA A N 1
ATOM 1198 C CA . ALA A 1 161 ? -1.533 -9.041 -5.878 1.00 93.62 161 ALA A CA 1
ATOM 1199 C C . ALA A 1 161 ? -2.141 -10.111 -6.795 1.00 93.62 161 ALA A C 1
ATOM 1201 O O . ALA A 1 161 ? -2.703 -11.076 -6.300 1.00 93.62 161 ALA A O 1
ATOM 1202 N N . ASN A 1 162 ? -1.932 -10.021 -8.111 1.00 91.81 162 ASN A N 1
ATOM 1203 C CA . ASN A 1 162 ? -2.478 -10.987 -9.073 1.00 91.81 162 ASN A CA 1
ATOM 1204 C C . ASN A 1 162 ? -1.890 -12.405 -8.951 1.00 91.81 162 ASN A C 1
ATOM 1206 O O . ASN A 1 162 ? -2.511 -13.372 -9.388 1.00 91.81 162 ASN A O 1
ATOM 1210 N N . ARG A 1 163 ? -0.680 -12.551 -8.392 1.00 93.25 163 ARG A 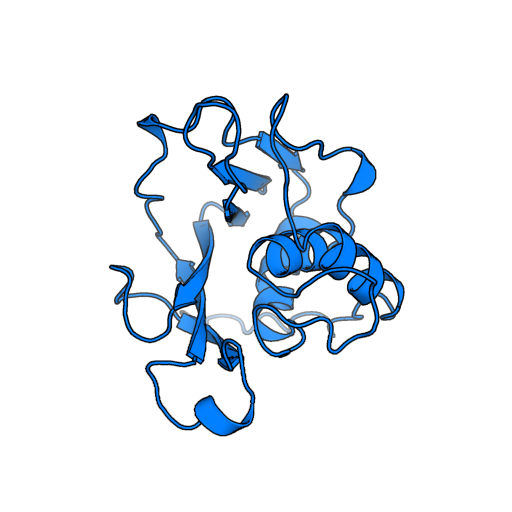N 1
ATOM 1211 C CA . ARG A 1 163 ? -0.092 -13.868 -8.080 1.00 93.25 163 ARG A CA 1
ATOM 1212 C C . ARG A 1 163 ? -0.716 -14.500 -6.840 1.00 93.25 163 ARG A C 1
ATOM 1214 O O . ARG A 1 163 ? -0.650 -15.718 -6.680 1.00 93.25 163 ARG A O 1
ATOM 1221 N N . GLN A 1 164 ? -1.260 -13.686 -5.945 1.00 85.88 164 GLN A N 1
ATOM 1222 C CA . GLN A 1 164 ? -2.000 -14.159 -4.791 1.00 85.88 164 GLN A CA 1
ATOM 1223 C C . GLN A 1 164 ? -3.431 -14.458 -5.240 1.00 85.88 164 GLN A C 1
ATOM 1225 O O . GLN A 1 164 ? -4.008 -13.739 -6.051 1.00 85.88 164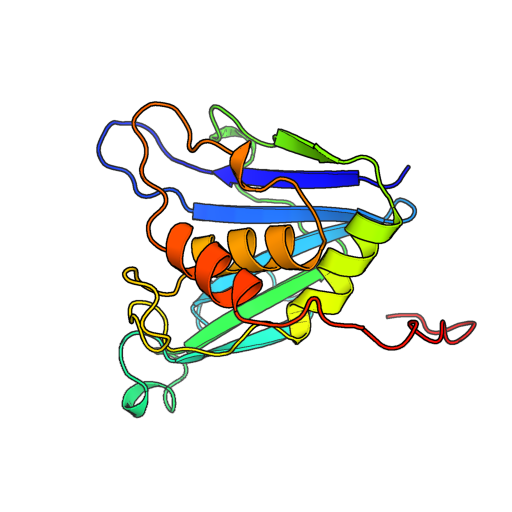 GLN A O 1
ATOM 1230 N N . ALA A 1 165 ? -4.029 -15.531 -4.722 1.00 69.94 165 ALA A N 1
ATOM 1231 C CA . ALA A 1 165 ? -5.479 -15.626 -4.811 1.00 69.94 165 ALA A CA 1
ATOM 1232 C C . ALA A 1 165 ? -6.072 -14.377 -4.126 1.00 69.94 165 ALA A C 1
ATOM 1234 O O . ALA A 1 165 ? -5.491 -13.920 -3.126 1.00 69.94 165 ALA A O 1
ATOM 1235 N N . PRO A 1 166 ? -7.196 -13.820 -4.618 1.00 63.28 166 PRO A N 1
ATOM 1236 C CA . PRO A 1 166 ? -7.924 -12.807 -3.870 1.00 63.28 166 PRO A CA 1
ATOM 1237 C C . PRO A 1 166 ? -8.095 -13.338 -2.454 1.00 63.28 166 PRO A C 1
ATOM 1239 O O . PRO A 1 166 ? -8.561 -14.467 -2.285 1.00 63.28 166 PRO A O 1
ATOM 1242 N N . SER A 1 167 ? -7.628 -12.588 -1.455 1.00 57.47 167 SER A N 1
ATOM 1243 C CA . SER A 1 167 ? -7.737 -13.051 -0.076 1.00 57.47 167 SER A CA 1
ATOM 1244 C C . SER A 1 167 ? -9.219 -13.271 0.213 1.00 57.47 167 SER A C 1
ATOM 1246 O O . SER A 1 167 ? -9.991 -12.309 0.278 1.00 57.47 167 SER A O 1
ATOM 1248 N N . GLU A 1 168 ? -9.630 -14.531 0.362 1.00 51.88 168 GLU A N 1
ATOM 1249 C CA . GLU A 1 168 ? -10.857 -14.876 1.064 1.00 51.88 168 GLU A CA 1
ATOM 1250 C C . GLU A 1 168 ? -10.604 -14.514 2.523 1.00 51.88 168 GLU A C 1
ATOM 1252 O O . GLU A 1 168 ? -10.265 -15.356 3.354 1.00 51.88 168 GLU A O 1
ATOM 1257 N N . LEU A 1 169 ? -10.693 -13.220 2.835 1.00 50.28 169 LEU A N 1
ATOM 1258 C CA . LEU A 1 169 ? -10.795 -12.804 4.216 1.00 50.28 169 LEU A CA 1
ATOM 1259 C C . LEU A 1 169 ? -11.986 -13.585 4.780 1.00 50.28 169 LEU A C 1
ATOM 1261 O O . LEU A 1 169 ? -13.087 -13.474 4.223 1.00 50.28 169 LEU A O 1
ATOM 1265 N N . PRO A 1 170 ? -11.804 -14.401 5.837 1.00 40.66 170 PRO A N 1
ATOM 1266 C CA . PRO A 1 170 ? -12.951 -14.979 6.509 1.00 40.66 170 PRO A CA 1
ATOM 1267 C C . PRO A 1 170 ? -13.883 -13.815 6.860 1.00 40.66 170 PRO A C 1
ATOM 1269 O O . PRO A 1 170 ? -13.377 -12.751 7.238 1.00 40.66 170 PRO A O 1
ATOM 1272 N N . PRO A 1 171 ? -15.211 -13.961 6.692 1.00 38.50 171 PRO A N 1
ATOM 1273 C CA . PRO A 1 171 ? -16.138 -12.870 6.948 1.00 38.50 171 PRO A CA 1
ATOM 1274 C C . PRO A 1 171 ? -15.798 -12.279 8.309 1.00 38.50 171 PRO A C 1
ATOM 1276 O O . PRO A 1 171 ? -15.801 -13.009 9.304 1.00 38.50 171 PRO A O 1
ATOM 1279 N N . VAL A 1 172 ? -15.442 -10.987 8.332 1.00 44.22 172 VAL A N 1
ATOM 1280 C CA . VAL A 1 172 ? -15.165 -10.254 9.567 1.00 44.22 172 VAL A CA 1
ATOM 1281 C C . VAL A 1 172 ? -16.348 -10.520 10.482 1.00 44.22 172 VAL A C 1
ATOM 1283 O O . VAL A 1 172 ? -17.457 -10.025 10.255 1.00 44.22 172 VAL A O 1
ATOM 1286 N N . GLN A 1 173 ? -16.135 -11.357 11.499 1.00 35.62 173 GLN A N 1
ATOM 1287 C CA . GLN A 1 173 ? -17.096 -11.510 12.571 1.00 35.62 173 GLN A CA 1
ATOM 1288 C C . GLN A 1 173 ? -17.114 -10.160 13.262 1.00 35.62 173 GLN A C 1
ATOM 1290 O O . GLN A 1 173 ? -16.245 -9.851 14.079 1.00 35.62 173 GLN A O 1
ATOM 1295 N N . ARG A 1 174 ? -18.089 -9.326 12.886 1.00 36.03 174 ARG A N 1
ATOM 1296 C CA . ARG A 1 174 ? -18.401 -8.110 13.621 1.00 36.03 174 ARG A CA 1
ATOM 1297 C C . ARG A 1 174 ? -18.655 -8.547 15.055 1.00 36.03 174 ARG A C 1
ATOM 1299 O O . ARG A 1 174 ? -19.706 -9.114 15.347 1.00 36.03 174 ARG A O 1
ATOM 1306 N N . ARG A 1 175 ? -17.698 -8.312 15.951 1.00 32.16 175 ARG A N 1
ATOM 1307 C CA . ARG A 1 175 ? -17.995 -8.377 17.377 1.00 32.16 175 ARG A CA 1
ATOM 1308 C C . ARG A 1 175 ? -19.006 -7.263 17.645 1.00 32.16 175 ARG A C 1
ATOM 1310 O O . ARG A 1 175 ? -18.693 -6.104 17.357 1.00 32.16 175 ARG A O 1
ATOM 1317 N N . PRO A 1 176 ? -20.212 -7.569 18.148 1.00 29.61 176 PRO A N 1
ATOM 1318 C CA . PRO A 1 176 ? -21.108 -6.519 18.586 1.00 29.61 176 PRO A CA 1
ATOM 1319 C C . PRO A 1 176 ? -20.433 -5.804 19.764 1.00 29.61 176 PRO A C 1
ATOM 1321 O O . PRO A 1 176 ? -20.161 -6.426 20.787 1.00 29.61 176 PRO A O 1
ATOM 1324 N N . GLY A 1 177 ? -20.125 -4.515 19.601 1.00 34.84 177 GLY A N 1
ATOM 1325 C CA . GLY A 1 177 ? -19.749 -3.630 20.712 1.00 34.84 177 GLY A CA 1
ATOM 1326 C C . GLY A 1 177 ? -18.258 -3.372 20.964 1.00 34.84 177 GLY A C 1
ATOM 1327 O O . GLY A 1 177 ? -17.933 -2.819 22.009 1.00 34.84 177 GLY A O 1
ATOM 1328 N N . GLY A 1 178 ? -17.345 -3.721 20.054 1.00 27.73 178 GLY A N 1
ATOM 1329 C CA . GLY A 1 178 ? -15.924 -3.380 20.207 1.00 27.73 178 GLY A CA 1
ATOM 1330 C C . GLY A 1 178 ? -15.603 -1.977 19.691 1.00 27.73 178 GLY A C 1
ATOM 1331 O O . GLY A 1 178 ? -15.528 -1.776 18.481 1.00 27.73 178 GLY A O 1
ATOM 1332 N N . VAL A 1 179 ? -15.426 -1.017 20.595 1.00 32.59 179 VAL A N 1
ATOM 1333 C CA . VAL A 1 179 ? -14.804 0.282 20.302 1.00 32.59 179 VAL A CA 1
ATOM 1334 C C . VAL A 1 179 ? -13.307 0.029 20.087 1.00 32.59 179 VAL A C 1
ATOM 1336 O O . VAL A 1 179 ? -12.681 -0.586 20.950 1.00 32.59 179 VAL A O 1
ATOM 1339 N N . TRP A 1 180 ? -12.778 0.433 18.929 1.00 38.84 180 TRP A N 1
ATOM 1340 C CA . TRP A 1 180 ? -11.335 0.573 18.696 1.00 38.84 180 TRP A CA 1
ATOM 1341 C C . TRP A 1 180 ? -10.832 1.831 19.389 1.00 38.84 180 TRP A C 1
ATOM 1343 O O . TRP A 1 180 ? -11.497 2.878 19.177 1.00 38.84 180 TRP A O 1
#

Radius of gyration: 15.81 Å; chains: 1; bounding box: 42×38×38 Å

pLDDT: mean 74.65, std 20.05, range [27.73, 96.0]